Protein AF-A0A6I5C6Y5-F1 (afdb_monomer_lite)

Structure (mmCIF, N/CA/C/O backbone):
data_AF-A0A6I5C6Y5-F1
#
_entry.id   AF-A0A6I5C6Y5-F1
#
loop_
_atom_site.group_PDB
_atom_site.id
_atom_site.type_symbol
_atom_site.label_atom_id
_atom_site.label_alt_id
_atom_site.label_comp_id
_atom_site.label_asym_id
_atom_site.label_entity_id
_atom_site.label_seq_id
_atom_site.pdbx_PDB_ins_code
_atom_site.Cartn_x
_atom_site.Cartn_y
_atom_site.Cartn_z
_atom_site.occupancy
_atom_site.B_iso_or_equiv
_atom_site.auth_seq_id
_atom_site.auth_comp_id
_atom_site.auth_asym_id
_atom_site.auth_atom_id
_atom_site.pdbx_PDB_model_num
ATOM 1 N N . MET A 1 1 ? 11.193 -25.795 -17.685 1.00 38.66 1 MET A N 1
ATOM 2 C CA . MET A 1 1 ? 11.898 -24.500 -17.684 1.00 38.66 1 MET A CA 1
ATOM 3 C C . MET A 1 1 ? 10.925 -23.476 -17.144 1.00 38.66 1 MET A C 1
ATOM 5 O O . MET A 1 1 ? 10.088 -22.991 -17.892 1.00 38.66 1 MET A O 1
ATOM 9 N N . SER A 1 2 ? 10.918 -23.290 -15.827 1.00 42.31 2 SER A N 1
ATOM 10 C CA . SER A 1 2 ? 10.022 -22.336 -15.181 1.00 42.31 2 SER A CA 1
ATOM 11 C C . SER A 1 2 ? 10.560 -20.943 -15.466 1.00 42.31 2 SER A C 1
ATOM 13 O O . SER A 1 2 ? 11.542 -20.531 -14.859 1.00 42.31 2 SER A O 1
ATOM 15 N N . ASP A 1 3 ? 9.955 -20.250 -16.425 1.00 49.22 3 ASP A N 1
ATOM 16 C CA . ASP A 1 3 ? 10.080 -18.802 -16.521 1.00 49.22 3 ASP A CA 1
ATOM 17 C C . ASP A 1 3 ? 9.426 -18.238 -15.257 1.00 49.22 3 ASP A C 1
ATOM 19 O O . ASP A 1 3 ? 8.213 -18.023 -15.198 1.00 49.22 3 ASP A O 1
ATOM 23 N N . THR A 1 4 ? 10.211 -18.057 -14.198 1.00 53.19 4 THR A N 1
ATOM 24 C CA . THR A 1 4 ? 9.820 -17.247 -13.047 1.00 53.19 4 THR A CA 1
ATOM 25 C C . THR A 1 4 ? 9.770 -15.806 -13.551 1.00 53.19 4 THR A C 1
ATOM 27 O O . THR A 1 4 ? 10.718 -15.043 -13.393 1.00 53.19 4 THR A O 1
ATOM 30 N N . LYS A 1 5 ? 8.715 -15.457 -14.300 1.00 68.31 5 LYS A N 1
ATOM 31 C CA . LYS A 1 5 ? 8.543 -14.133 -14.901 1.00 68.31 5 LYS A CA 1
ATOM 32 C C . LYS A 1 5 ? 8.500 -13.115 -13.766 1.00 68.31 5 LYS A C 1
ATOM 34 O O . LYS A 1 5 ? 7.465 -12.965 -13.126 1.00 68.31 5 LYS A O 1
ATOM 39 N N . SER A 1 6 ? 9.612 -12.411 -13.530 1.00 74.94 6 SER A N 1
ATOM 40 C CA . SER A 1 6 ? 9.587 -11.219 -12.677 1.00 74.94 6 SER A CA 1
ATOM 41 C C . SER A 1 6 ? 8.501 -10.268 -13.198 1.00 74.94 6 SER A C 1
ATOM 43 O O . SER A 1 6 ? 8.303 -10.210 -14.420 1.00 74.94 6 SER A O 1
ATOM 45 N N . PRO A 1 7 ? 7.783 -9.574 -12.307 1.00 87.88 7 PRO A N 1
ATOM 46 C CA . PRO A 1 7 ? 6.610 -8.791 -12.676 1.00 87.88 7 PRO A CA 1
ATOM 47 C C . PRO A 1 7 ? 6.959 -7.639 -13.630 1.00 87.88 7 PRO A C 1
ATOM 49 O O . PRO A 1 7 ? 8.046 -7.066 -13.553 1.00 87.88 7 PRO A O 1
ATOM 52 N N . LEU A 1 8 ? 6.027 -7.303 -14.526 1.00 92.06 8 LEU A N 1
ATOM 53 C CA . LEU A 1 8 ? 6.041 -6.060 -15.308 1.00 92.06 8 LEU A CA 1
ATOM 54 C C . LEU A 1 8 ? 5.737 -4.851 -14.402 1.00 92.06 8 LEU A C 1
ATOM 56 O O . LEU A 1 8 ? 5.108 -5.036 -13.356 1.00 92.06 8 LEU A O 1
ATOM 60 N N . PRO A 1 9 ? 6.086 -3.611 -14.801 1.00 94.75 9 PRO A N 1
ATOM 61 C CA . PRO A 1 9 ? 5.812 -2.416 -13.997 1.00 94.75 9 PRO A CA 1
ATOM 62 C C . PRO A 1 9 ? 4.347 -2.282 -13.573 1.00 94.75 9 PRO A C 1
ATOM 64 O O . PRO A 1 9 ? 4.061 -1.942 -12.426 1.00 94.75 9 PRO A O 1
ATOM 67 N N . ARG A 1 10 ? 3.400 -2.623 -14.460 1.00 94.06 10 ARG A N 1
ATOM 68 C CA . ARG A 1 10 ? 1.971 -2.611 -14.118 1.00 94.06 10 ARG A CA 1
ATOM 69 C C . ARG A 1 10 ? 1.615 -3.604 -13.018 1.00 94.06 10 ARG A C 1
ATOM 71 O O . ARG A 1 10 ? 0.924 -3.234 -12.083 1.00 94.06 10 ARG A O 1
ATOM 78 N N . GLN A 1 11 ? 2.176 -4.808 -13.066 1.00 94.31 11 GLN A N 1
ATOM 79 C CA . GLN A 1 11 ? 1.956 -5.824 -12.034 1.00 94.31 11 GLN A CA 1
ATOM 80 C C . GLN A 1 11 ? 2.587 -5.427 -10.690 1.00 94.31 11 GLN A C 1
ATOM 82 O O . GLN A 1 11 ? 2.057 -5.778 -9.641 1.00 94.31 11 GLN A O 1
ATOM 87 N N . VAL A 1 12 ? 3.704 -4.687 -10.708 1.00 96.25 12 VAL A N 1
ATOM 88 C CA . VAL A 1 12 ? 4.284 -4.099 -9.488 1.00 96.25 12 VAL A CA 1
ATOM 89 C C . VAL A 1 12 ? 3.352 -3.037 -8.903 1.00 96.25 12 VAL A C 1
ATOM 91 O O . VAL A 1 12 ? 3.161 -3.007 -7.691 1.00 96.25 12 VAL A O 1
ATOM 94 N N . ALA A 1 13 ? 2.756 -2.191 -9.748 1.00 96.31 13 ALA A N 1
ATOM 95 C CA . ALA A 1 13 ? 1.807 -1.171 -9.313 1.00 96.31 13 ALA A CA 1
ATOM 96 C C . ALA A 1 13 ? 0.527 -1.781 -8.715 1.00 96.31 13 ALA A C 1
ATOM 98 O O . ALA A 1 13 ? 0.090 -1.338 -7.657 1.00 96.31 13 ALA A O 1
ATOM 99 N N . ASP A 1 14 ? -0.028 -2.817 -9.349 1.00 96.12 14 ASP A N 1
ATOM 100 C CA . ASP A 1 14 ? -1.211 -3.526 -8.845 1.00 96.12 14 ASP A CA 1
ATOM 101 C C . ASP A 1 14 ? -0.923 -4.149 -7.468 1.00 96.12 14 ASP A C 1
ATOM 103 O O . ASP A 1 14 ? -1.650 -3.9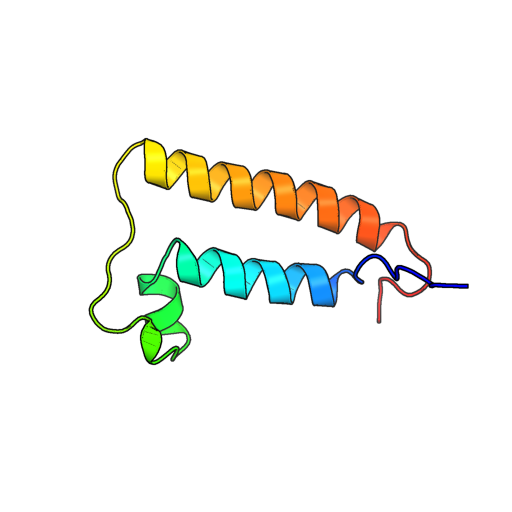04 -6.506 1.00 96.12 14 ASP A O 1
ATOM 107 N N . ALA A 1 15 ? 0.207 -4.858 -7.338 1.00 97.50 15 ALA A N 1
ATOM 108 C CA . ALA A 1 15 ? 0.629 -5.445 -6.066 1.00 97.50 15 ALA A CA 1
ATOM 109 C C . ALA A 1 15 ? 0.860 -4.384 -4.977 1.00 97.50 15 ALA A C 1
ATOM 111 O O . ALA A 1 15 ? 0.491 -4.592 -3.824 1.00 97.50 15 ALA A O 1
ATOM 112 N N . TYR A 1 16 ? 1.436 -3.232 -5.330 1.00 98.06 16 TYR A N 1
ATOM 113 C CA . TYR A 1 16 ? 1.620 -2.130 -4.388 1.00 98.06 16 TYR A CA 1
ATOM 114 C C . TYR A 1 16 ? 0.292 -1.610 -3.840 1.00 98.06 16 TYR A C 1
ATOM 116 O O . TYR A 1 16 ? 0.203 -1.350 -2.645 1.00 98.06 16 TYR A O 1
ATOM 124 N N . VAL A 1 17 ? -0.736 -1.463 -4.681 1.00 97.81 17 VAL A N 1
ATOM 125 C CA . VAL A 1 17 ? -2.053 -0.993 -4.230 1.00 97.81 17 VAL A CA 1
ATOM 126 C C . VAL A 1 17 ? -2.684 -2.001 -3.271 1.00 97.81 17 VAL A C 1
ATOM 128 O O . VAL A 1 17 ? -3.158 -1.598 -2.209 1.00 97.81 17 VAL A O 1
ATOM 131 N N . ASP A 1 18 ? -2.625 -3.296 -3.588 1.00 97.50 18 ASP A N 1
ATOM 132 C CA . ASP A 1 18 ? -3.132 -4.356 -2.708 1.00 97.50 18 ASP A CA 1
ATOM 133 C C . ASP A 1 18 ? -2.414 -4.361 -1.346 1.00 97.50 18 ASP A C 1
ATOM 135 O O . ASP A 1 18 ? -3.054 -4.377 -0.289 1.00 97.50 18 ASP A O 1
ATOM 139 N N . GLU A 1 19 ? -1.078 -4.301 -1.357 1.00 98.25 19 GLU A N 1
ATOM 140 C CA . GLU A 1 19 ? -0.253 -4.257 -0.144 1.00 98.25 19 GLU A CA 1
ATOM 141 C C . GLU A 1 19 ? -0.483 -2.953 0.651 1.00 98.25 19 GLU A C 1
ATOM 143 O O . GLU A 1 19 ? -0.569 -2.979 1.882 1.00 98.25 19 GLU A O 1
ATOM 148 N N . LEU A 1 20 ? -0.656 -1.814 -0.030 1.00 98.25 20 LEU A N 1
ATOM 149 C CA . LEU A 1 20 ? -0.937 -0.522 0.599 1.00 98.25 20 LEU A CA 1
ATOM 150 C C . LEU A 1 20 ? -2.296 -0.526 1.294 1.00 98.25 20 LEU A C 1
ATOM 152 O O . LEU A 1 20 ? -2.386 -0.051 2.419 1.00 98.25 20 LEU A O 1
ATOM 156 N N . ILE A 1 21 ? -3.340 -1.079 0.674 1.00 98.25 21 ILE A N 1
ATOM 157 C CA . ILE A 1 21 ? -4.683 -1.164 1.270 1.00 98.25 21 ILE A CA 1
ATOM 158 C C . ILE A 1 21 ? -4.671 -1.986 2.566 1.00 98.25 21 ILE A C 1
ATOM 160 O O . ILE A 1 21 ? -5.443 -1.703 3.486 1.00 98.25 21 ILE A O 1
ATOM 164 N N . ALA A 1 22 ? -3.796 -2.991 2.659 1.00 97.56 22 ALA A N 1
ATOM 165 C CA . ALA A 1 22 ? -3.634 -3.776 3.876 1.00 97.56 22 ALA A CA 1
ATOM 166 C C . ALA A 1 22 ? -3.028 -2.955 5.032 1.00 97.56 22 ALA A C 1
ATOM 168 O O . ALA A 1 22 ? -3.418 -3.160 6.183 1.00 97.56 22 ALA A O 1
ATOM 169 N N . LEU A 1 23 ? -2.113 -2.023 4.734 1.00 98.31 23 LEU A N 1
ATOM 170 C CA . LEU A 1 23 ? -1.494 -1.124 5.720 1.00 98.31 23 LEU A CA 1
ATOM 171 C C . LEU A 1 23 ? -2.341 0.124 6.010 1.00 98.31 23 LEU A C 1
ATOM 173 O O . LEU A 1 23 ? -2.381 0.593 7.148 1.00 98.31 23 LEU A O 1
ATOM 177 N N . ASP A 1 24 ? -3.038 0.635 4.997 1.00 97.88 24 ASP A N 1
ATOM 178 C CA . ASP A 1 24 ? -3.930 1.786 5.066 1.00 97.88 24 ASP A CA 1
ATOM 179 C C . ASP A 1 24 ? -5.360 1.440 4.598 1.00 97.88 24 ASP A C 1
ATOM 181 O O . ASP A 1 24 ? -5.765 1.720 3.460 1.00 97.88 24 ASP A O 1
ATOM 185 N N . PRO A 1 25 ? -6.187 0.876 5.499 1.00 98.06 25 PRO A N 1
ATOM 186 C CA . PRO A 1 25 ? -7.579 0.564 5.195 1.00 98.06 25 PRO A CA 1
ATOM 187 C C . PRO A 1 25 ? -8.444 1.798 4.889 1.00 98.06 25 PRO A C 1
ATOM 189 O O . PRO A 1 25 ? -9.519 1.667 4.296 1.00 98.06 25 PRO A O 1
ATOM 192 N N . ILE A 1 26 ? -8.009 3.007 5.259 1.00 97.69 26 ILE A N 1
ATOM 193 C CA . ILE A 1 26 ? -8.739 4.229 4.904 1.00 97.69 26 ILE A CA 1
ATOM 194 C C . ILE A 1 26 ? -8.670 4.434 3.388 1.00 97.69 26 ILE A C 1
ATOM 196 O O . ILE A 1 26 ? -9.709 4.634 2.757 1.00 97.69 26 ILE A O 1
ATOM 200 N N . THR A 1 27 ? -7.488 4.283 2.786 1.00 97.25 27 THR A N 1
ATOM 201 C CA . THR A 1 27 ? -7.334 4.287 1.323 1.00 97.25 27 THR A CA 1
ATOM 202 C C . THR A 1 27 ? -8.192 3.204 0.667 1.00 97.25 27 THR A C 1
ATOM 204 O O . THR A 1 27 ? -8.922 3.495 -0.280 1.00 97.25 27 THR A O 1
ATOM 207 N N . GLY A 1 28 ? -8.214 1.984 1.217 1.00 97.50 28 GLY A N 1
ATOM 208 C CA . GLY A 1 28 ? -9.104 0.920 0.732 1.00 97.50 28 GLY A CA 1
ATOM 209 C C . GLY A 1 28 ? -10.584 1.310 0.748 1.00 97.50 28 GLY A C 1
ATOM 210 O O . GLY A 1 28 ? -11.302 1.056 -0.217 1.00 97.50 28 GLY A O 1
ATOM 211 N N . THR A 1 29 ? -11.033 2.005 1.794 1.00 97.62 29 THR A N 1
ATOM 212 C CA . THR A 1 29 ? -12.406 2.524 1.878 1.00 97.62 29 THR A CA 1
ATOM 213 C C . THR A 1 29 ? -12.692 3.543 0.771 1.00 97.62 29 THR A C 1
ATOM 215 O O . THR A 1 29 ? -13.730 3.447 0.117 1.00 97.62 29 THR A O 1
ATOM 218 N N . TYR A 1 30 ? -11.772 4.479 0.506 1.00 96.94 30 TYR A N 1
ATOM 219 C CA . TYR A 1 30 ? -11.913 5.447 -0.592 1.00 96.94 30 TYR A CA 1
ATOM 220 C C . TYR A 1 30 ? -11.923 4.788 -1.978 1.00 96.94 30 TYR A C 1
ATOM 222 O O . TYR A 1 30 ? -12.602 5.276 -2.879 1.00 96.94 30 TYR A O 1
ATOM 230 N N . LEU A 1 31 ? -11.215 3.668 -2.141 1.00 97.06 31 LEU A N 1
ATOM 231 C CA . LEU A 1 31 ? -11.178 2.879 -3.376 1.00 97.06 31 LEU A CA 1
ATOM 232 C C . LEU A 1 31 ? -12.360 1.901 -3.519 1.00 97.06 31 LEU A C 1
ATOM 234 O O . LEU A 1 31 ? -12.475 1.228 -4.540 1.00 97.06 31 LEU A O 1
ATOM 238 N N . GLY A 1 32 ? -13.254 1.827 -2.528 1.00 97.12 32 GLY A N 1
ATOM 239 C CA . GLY A 1 32 ? -14.434 0.958 -2.565 1.00 97.12 32 GLY A CA 1
ATOM 240 C C . GLY A 1 32 ? -14.181 -0.494 -2.145 1.00 97.12 32 GLY A C 1
ATOM 241 O O . GLY A 1 32 ? -15.025 -1.354 -2.398 1.00 97.12 32 GLY A O 1
ATOM 242 N N . VAL A 1 33 ? -13.058 -0.785 -1.483 1.00 97.31 33 VAL A N 1
ATOM 243 C CA . VAL A 1 33 ? -12.752 -2.114 -0.933 1.00 97.31 33 VAL A CA 1
ATOM 244 C C . VAL A 1 33 ? -13.597 -2.361 0.311 1.00 97.31 33 VAL A C 1
ATOM 246 O O . VAL A 1 33 ? -13.406 -1.749 1.366 1.00 97.31 33 VAL A O 1
ATOM 249 N N . LYS A 1 34 ? -14.559 -3.279 0.192 1.00 96.62 34 LYS A N 1
ATOM 250 C CA . LYS A 1 34 ? -15.546 -3.569 1.240 1.00 96.62 34 LYS A CA 1
ATOM 251 C C . LYS A 1 34 ? -14.884 -4.050 2.532 1.00 96.62 34 LYS A C 1
ATOM 253 O O . LYS A 1 34 ? -15.312 -3.676 3.621 1.00 96.62 34 LYS A O 1
ATOM 258 N N . GLU A 1 35 ? -13.839 -4.859 2.410 1.00 95.75 35 GLU A N 1
ATOM 259 C CA . GLU A 1 35 ? -13.089 -5.471 3.507 1.00 95.75 35 GLU A CA 1
ATOM 260 C C . GLU A 1 35 ? -12.334 -4.443 4.358 1.00 95.75 35 GLU A C 1
ATOM 262 O O . GLU A 1 35 ? -11.913 -4.766 5.473 1.00 95.75 35 GLU A O 1
ATOM 267 N N . SER A 1 36 ? -12.155 -3.223 3.850 1.00 96.75 36 SER A N 1
ATOM 268 C CA . SER A 1 36 ? -11.474 -2.129 4.543 1.00 96.75 36 SER A CA 1
ATOM 269 C C . SER A 1 36 ? -12.412 -1.297 5.421 1.00 96.75 36 SER A C 1
ATOM 271 O O . SER A 1 36 ? -11.949 -0.573 6.302 1.00 96.75 36 SER A O 1
ATOM 273 N N . SER A 1 37 ? -13.729 -1.430 5.237 1.00 96.44 37 SER A N 1
ATOM 274 C CA . SER A 1 37 ? -14.723 -0.677 6.003 1.00 96.44 37 SER A CA 1
ATOM 275 C C . SER A 1 37 ? -14.614 -0.958 7.506 1.00 96.44 37 SER A C 1
ATOM 277 O O . SER A 1 37 ? -14.560 -2.109 7.941 1.00 96.44 37 SER A O 1
ATOM 279 N N . GLY A 1 38 ? -14.586 0.107 8.312 1.00 96.56 38 GLY A N 1
ATOM 280 C CA . GLY A 1 38 ? -14.515 0.017 9.774 1.00 96.56 38 GLY A CA 1
ATOM 281 C C . GLY A 1 38 ? -13.132 -0.324 10.338 1.00 96.56 38 GLY A C 1
ATOM 282 O O . GLY A 1 38 ? -13.014 -0.526 11.545 1.00 96.56 38 GLY A O 1
ATOM 283 N N . LYS A 1 39 ? -12.090 -0.380 9.500 1.00 97.50 39 LYS A N 1
ATOM 284 C CA . LYS A 1 39 ? -10.698 -0.561 9.930 1.00 97.50 39 LYS A CA 1
ATOM 285 C C . LYS A 1 39 ? -9.948 0.769 9.928 1.00 97.50 39 LYS A C 1
ATOM 287 O O . LYS A 1 39 ? -10.296 1.691 9.194 1.00 97.50 39 LYS A O 1
ATOM 292 N N . LEU A 1 40 ? -8.903 0.846 10.745 1.00 97.88 40 LEU A N 1
ATOM 293 C CA . LEU A 1 40 ? -7.991 1.985 10.818 1.00 97.88 40 LEU A CA 1
ATOM 294 C C . LEU A 1 40 ? -6.548 1.508 10.617 1.00 97.88 40 LEU A C 1
ATOM 296 O O . LEU A 1 40 ? -6.248 0.364 10.973 1.00 97.88 40 LEU A O 1
ATOM 300 N N . PRO A 1 41 ? -5.670 2.358 10.059 1.00 97.94 41 PRO A N 1
ATOM 301 C CA . PRO A 1 41 ? -4.245 2.071 9.980 1.00 97.94 41 PRO A CA 1
ATOM 302 C C . PRO A 1 41 ? -3.605 2.051 11.372 1.00 97.94 41 PRO A C 1
ATOM 304 O O . PRO A 1 41 ? -4.116 2.646 12.326 1.00 97.94 41 PRO A O 1
ATOM 307 N N . ASP A 1 42 ? -2.438 1.418 11.469 1.00 98.25 42 ASP A N 1
ATOM 308 C CA . ASP A 1 42 ? -1.560 1.592 12.623 1.00 98.25 42 ASP A CA 1
ATOM 309 C C . ASP A 1 42 ? -0.888 2.974 12.556 1.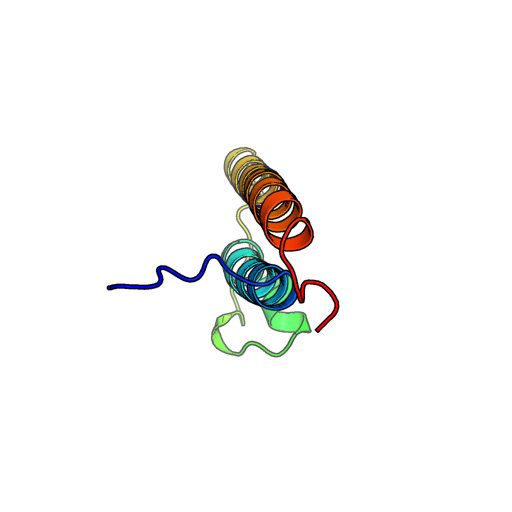00 98.25 42 ASP A C 1
ATOM 311 O O . ASP A 1 42 ? -0.040 3.239 11.705 1.00 98.25 42 ASP A O 1
ATOM 315 N N . THR A 1 43 ? -1.271 3.875 13.461 1.00 97.38 43 THR A N 1
ATOM 316 C CA . THR A 1 43 ? -0.722 5.238 13.539 1.00 97.38 43 THR A CA 1
ATOM 317 C C . THR A 1 43 ? 0.513 5.346 14.438 1.00 97.38 43 THR A C 1
ATOM 319 O O . THR A 1 43 ? 0.964 6.453 14.733 1.00 97.38 43 THR A O 1
ATOM 322 N N . SER A 1 44 ? 1.045 4.225 14.928 1.00 98.44 44 SER A N 1
ATOM 323 C CA . SER A 1 44 ? 2.291 4.186 15.691 1.00 98.44 44 SER A CA 1
ATOM 324 C C . SER A 1 44 ? 3.521 4.352 14.780 1.00 98.44 44 SER A C 1
ATOM 326 O O . SER A 1 44 ? 3.418 4.253 13.553 1.00 98.44 44 SER A O 1
ATOM 328 N N . PRO A 1 45 ? 4.725 4.552 15.350 1.00 98.62 45 PRO A N 1
ATOM 329 C CA . PRO A 1 45 ? 5.962 4.538 14.571 1.00 98.62 45 PRO A CA 1
ATOM 330 C C . PRO A 1 45 ? 6.186 3.238 13.783 1.00 98.62 45 PRO A C 1
ATOM 332 O O . PRO A 1 45 ? 6.749 3.285 12.694 1.00 98.62 45 PRO A O 1
ATOM 335 N N . ALA A 1 46 ? 5.729 2.089 14.294 1.00 98.50 46 ALA A N 1
ATOM 336 C CA . ALA A 1 46 ? 5.872 0.809 13.599 1.00 98.50 46 ALA A CA 1
ATOM 337 C C . ALA A 1 46 ? 5.011 0.750 12.327 1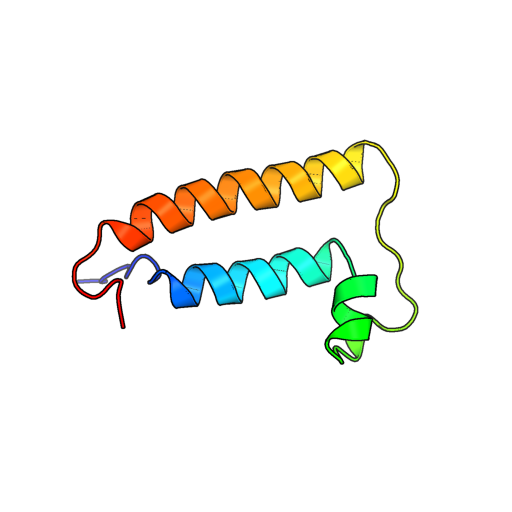.00 98.50 46 ALA A C 1
ATOM 339 O O . ALA A 1 46 ? 5.477 0.271 11.295 1.00 98.50 46 ALA A O 1
ATOM 340 N N . GLY A 1 47 ? 3.795 1.304 12.373 1.00 98.25 47 GLY A N 1
ATOM 341 C CA . GLY A 1 47 ? 2.940 1.443 11.194 1.00 98.25 47 GLY A CA 1
ATOM 342 C C . GLY A 1 47 ? 3.561 2.340 10.122 1.00 98.25 47 GLY A C 1
ATOM 343 O O . GLY A 1 47 ? 3.563 1.989 8.944 1.00 98.25 47 GLY A O 1
ATOM 344 N N . GLN A 1 48 ? 4.178 3.457 10.526 1.00 98.19 48 GLN A N 1
ATOM 345 C CA . GLN A 1 48 ? 4.903 4.332 9.594 1.00 98.19 48 GLN A CA 1
ATOM 346 C C . GLN A 1 48 ? 6.116 3.635 8.965 1.00 98.19 48 GLN A C 1
ATOM 348 O O . GLN A 1 48 ? 6.343 3.764 7.762 1.00 98.19 48 GLN A O 1
ATOM 353 N N . GLU A 1 49 ? 6.864 2.854 9.749 1.00 98.69 49 GLU A N 1
ATOM 354 C CA . GLU A 1 49 ? 7.984 2.064 9.231 1.00 98.69 49 GLU A CA 1
ATOM 355 C C . GLU A 1 49 ? 7.512 1.011 8.218 1.00 98.69 49 GLU A C 1
ATOM 357 O O . GLU A 1 49 ? 8.143 0.840 7.178 1.00 98.69 49 GLU A O 1
ATOM 362 N N . ALA A 1 50 ? 6.372 0.357 8.465 1.00 98.69 50 ALA A N 1
ATOM 363 C CA . ALA A 1 50 ? 5.804 -0.619 7.536 1.00 98.69 50 ALA A CA 1
ATOM 364 C C . ALA A 1 50 ? 5.439 0.010 6.181 1.00 98.69 50 ALA A C 1
ATOM 366 O O . ALA A 1 50 ? 5.753 -0.554 5.132 1.00 98.69 50 ALA A O 1
ATOM 367 N N . VAL A 1 51 ? 4.835 1.203 6.184 1.00 98.31 51 VAL A N 1
ATOM 368 C CA . VAL A 1 51 ? 4.525 1.943 4.948 1.00 98.31 51 VAL A CA 1
ATOM 369 C C . VAL A 1 51 ? 5.808 2.369 4.226 1.00 98.31 51 VAL A C 1
ATOM 371 O O . VAL A 1 51 ? 5.905 2.244 3.003 1.00 98.31 51 VAL A O 1
ATOM 374 N N . ALA A 1 52 ? 6.814 2.837 4.968 1.00 98.56 52 ALA A N 1
ATOM 375 C CA . ALA A 1 52 ? 8.101 3.219 4.395 1.00 98.56 52 ALA A CA 1
ATOM 376 C C . ALA A 1 52 ? 8.830 2.018 3.767 1.00 98.56 52 ALA A C 1
ATOM 378 O O . ALA A 1 52 ? 9.401 2.141 2.681 1.00 98.56 52 ALA A O 1
ATOM 379 N N . GLU A 1 53 ? 8.783 0.852 4.410 1.00 98.81 53 GLU A N 1
ATOM 380 C CA . GLU A 1 53 ? 9.371 -0.378 3.886 1.00 98.81 53 GLU A CA 1
ATOM 381 C C . GLU A 1 53 ? 8.650 -0.872 2.631 1.00 98.81 53 GLU A C 1
ATOM 383 O O . GLU A 1 53 ? 9.308 -1.217 1.646 1.00 98.81 53 GLU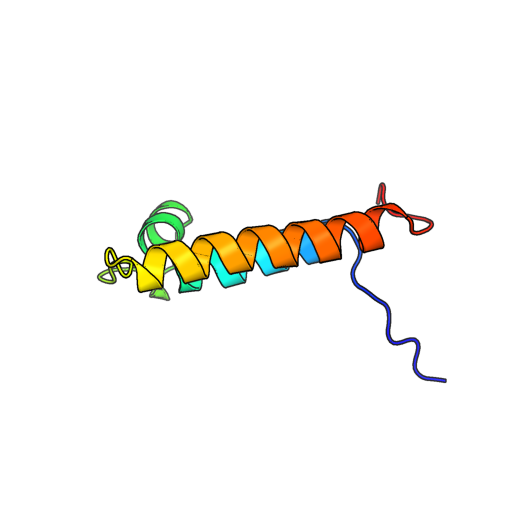 A O 1
ATOM 388 N N . LEU A 1 54 ? 7.313 -0.814 2.613 1.00 98.69 54 LEU A N 1
ATOM 389 C CA . LEU A 1 54 ? 6.526 -1.105 1.416 1.00 98.69 54 LEU A CA 1
ATOM 390 C C . LEU A 1 54 ? 6.949 -0.204 0.248 1.00 98.69 54 LEU A C 1
ATOM 392 O O . LEU A 1 54 ? 7.179 -0.693 -0.861 1.00 98.69 54 LEU A O 1
ATOM 396 N N . ALA A 1 55 ? 7.102 1.101 0.487 1.00 98.50 55 ALA A N 1
ATOM 397 C CA . ALA A 1 55 ? 7.538 2.043 -0.539 1.00 98.50 55 ALA A CA 1
ATOM 398 C C . ALA A 1 55 ? 8.946 1.707 -1.064 1.00 98.50 55 ALA A C 1
ATOM 400 O O . ALA A 1 55 ? 9.145 1.617 -2.277 1.00 98.50 55 ALA A O 1
ATOM 401 N N . ARG A 1 56 ? 9.919 1.458 -0.174 1.00 98.69 56 ARG A N 1
ATOM 402 C CA . ARG A 1 56 ? 11.297 1.088 -0.557 1.00 98.69 56 ARG A CA 1
ATOM 403 C C . ARG A 1 56 ? 11.338 -0.202 -1.371 1.00 98.69 56 ARG A C 1
ATOM 405 O O . ARG A 1 56 ? 11.961 -0.238 -2.434 1.00 98.69 56 ARG A O 1
ATOM 412 N N . THR A 1 57 ? 10.648 -1.238 -0.903 1.00 98.25 57 THR A N 1
ATOM 413 C CA . THR A 1 57 ? 10.583 -2.533 -1.586 1.00 98.25 57 THR A CA 1
ATOM 414 C C . THR A 1 57 ? 9.904 -2.405 -2.951 1.00 98.25 57 THR A C 1
ATOM 416 O O . THR A 1 57 ? 10.395 -2.955 -3.938 1.00 98.25 57 THR A O 1
ATOM 419 N N . THR A 1 58 ? 8.819 -1.635 -3.046 1.00 98.19 58 THR A N 1
ATOM 420 C CA . THR A 1 58 ? 8.112 -1.389 -4.312 1.00 98.19 58 THR A CA 1
ATOM 421 C C . THR A 1 58 ? 8.997 -0.665 -5.316 1.00 98.19 58 THR A C 1
ATOM 423 O O . THR A 1 58 ? 9.077 -1.093 -6.463 1.00 98.19 58 THR A O 1
ATOM 426 N N . LEU A 1 59 ? 9.722 0.375 -4.897 1.00 98.25 59 LEU A N 1
ATOM 427 C CA . LEU A 1 59 ? 10.650 1.096 -5.771 1.00 98.25 59 LEU A CA 1
ATOM 428 C C . LEU A 1 59 ? 11.787 0.197 -6.269 1.00 98.25 59 LEU A C 1
ATOM 430 O O . LEU A 1 59 ? 12.142 0.258 -7.444 1.00 98.25 59 LEU A O 1
ATOM 434 N N . ALA A 1 60 ? 12.325 -0.679 -5.415 1.00 97.38 60 ALA A N 1
ATOM 435 C CA . ALA A 1 60 ? 13.335 -1.652 -5.830 1.00 97.38 60 ALA A CA 1
ATOM 436 C C . ALA A 1 60 ? 12.786 -2.641 -6.876 1.00 97.38 60 ALA A C 1
ATOM 438 O O . ALA A 1 60 ? 13.449 -2.910 -7.881 1.00 97.38 60 ALA A O 1
ATOM 439 N N . ARG A 1 61 ? 11.559 -3.146 -6.673 1.00 95.44 61 ARG A N 1
ATOM 440 C CA . ARG A 1 61 ? 10.863 -4.022 -7.633 1.00 95.44 61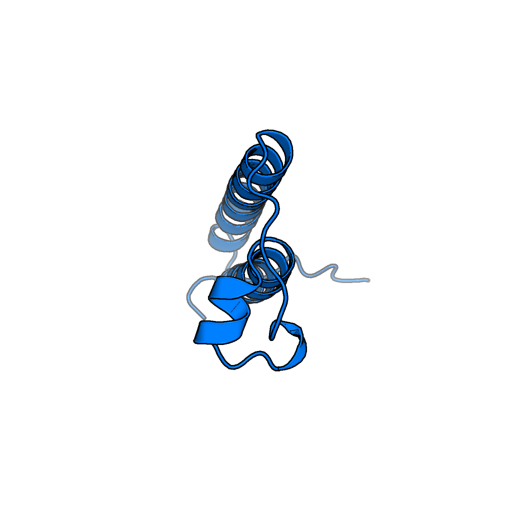 ARG A CA 1
ATOM 441 C C . ARG A 1 61 ? 10.563 -3.298 -8.947 1.00 95.44 61 ARG A C 1
ATOM 443 O O . ARG A 1 61 ? 10.771 -3.871 -10.012 1.00 95.44 61 ARG A O 1
ATOM 450 N N . LEU A 1 62 ? 10.106 -2.049 -8.876 1.00 95.88 62 LEU A N 1
ATOM 451 C CA . LEU A 1 62 ? 9.767 -1.235 -10.039 1.00 95.88 62 LEU A CA 1
ATOM 452 C C . LEU A 1 62 ? 11.008 -0.933 -10.879 1.00 95.88 62 LEU A C 1
ATOM 454 O O . LEU A 1 62 ? 10.987 -1.162 -12.083 1.00 95.88 62 LEU A O 1
ATOM 458 N N . ALA A 1 63 ? 12.111 -0.536 -10.241 1.00 95.56 63 ALA A N 1
ATOM 459 C CA . ALA A 1 63 ? 13.371 -0.289 -10.932 1.00 95.56 63 ALA A CA 1
ATOM 460 C C . ALA A 1 63 ? 13.856 -1.530 -11.700 1.00 95.56 63 ALA A C 1
ATOM 462 O O . ALA A 1 63 ? 14.419 -1.407 -12.786 1.00 95.56 63 ALA A O 1
ATOM 463 N N . GLU A 1 64 ? 13.655 -2.732 -11.153 1.00 93.25 64 GLU A N 1
ATOM 464 C CA . GLU A 1 64 ? 13.948 -3.982 -11.863 1.00 93.25 64 GLU A CA 1
ATOM 465 C C . GLU A 1 64 ? 12.976 -4.247 -13.014 1.00 93.25 64 GLU A C 1
ATOM 467 O O . GLU A 1 64 ? 13.404 -4.619 -14.107 1.00 93.25 64 GLU A O 1
ATOM 472 N N . ALA A 1 65 ? 11.682 -4.022 -12.799 1.00 92.75 65 ALA A N 1
ATOM 473 C CA . ALA A 1 65 ? 10.661 -4.228 -13.816 1.00 92.75 65 ALA A CA 1
ATOM 474 C C . ALA A 1 65 ? 10.837 -3.296 -15.030 1.00 92.75 65 ALA A C 1
ATOM 476 O O . ALA A 1 65 ? 10.685 -3.741 -16.166 1.00 92.75 65 ALA A O 1
ATOM 477 N N . GLU A 1 66 ? 11.211 -2.033 -14.810 1.00 92.88 66 GLU A N 1
ATOM 478 C CA . GLU A 1 66 ? 11.431 -1.024 -15.859 1.00 92.88 66 GLU A CA 1
ATOM 479 C C . GLU A 1 66 ? 12.618 -1.345 -16.774 1.00 92.88 66 GLU A C 1
ATOM 481 O O . GLU A 1 66 ? 12.637 -0.949 -17.936 1.00 92.88 66 GLU A O 1
ATOM 486 N N . ARG A 1 67 ? 13.606 -2.111 -16.296 1.00 91.25 67 ARG A N 1
ATOM 487 C CA . ARG A 1 67 ? 14.755 -2.531 -17.117 1.00 91.25 67 ARG A CA 1
ATOM 488 C C . ARG A 1 67 ? 14.406 -3.610 -18.143 1.00 91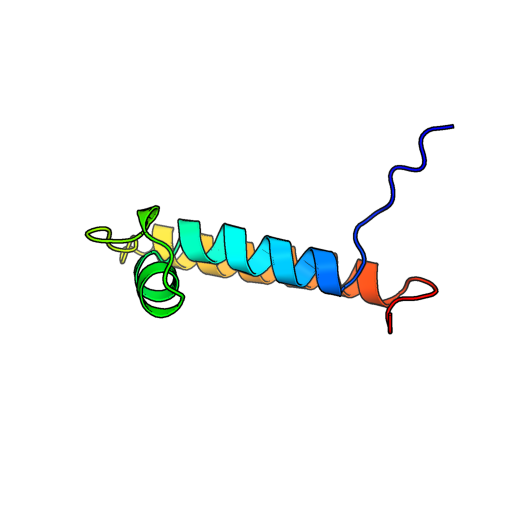.25 67 ARG A C 1
ATOM 490 O O . ARG A 1 67 ? 15.261 -3.990 -18.946 1.00 91.25 67 ARG A O 1
ATOM 497 N N . ARG A 1 68 ? 13.187 -4.151 -18.111 1.00 82.19 68 ARG A N 1
ATOM 498 C CA . ARG A 1 68 ? 12.803 -5.289 -18.944 1.00 82.19 68 ARG A CA 1
ATOM 499 C C . ARG A 1 68 ? 12.286 -4.870 -20.322 1.00 82.19 68 ARG A C 1
ATOM 501 O O . ARG A 1 68 ? 11.566 -3.883 -20.448 1.00 82.19 68 ARG A O 1
ATOM 508 N N . PRO A 1 69 ? 12.531 -5.696 -21.354 1.00 81.31 69 PRO A N 1
ATOM 509 C CA . PRO A 1 69 ? 11.817 -5.576 -22.619 1.00 81.31 69 PRO A CA 1
ATOM 510 C C . PRO A 1 69 ? 10.299 -5.681 -22.400 1.00 81.31 69 PRO A C 1
ATOM 512 O O . PRO A 1 69 ? 9.836 -6.625 -21.756 1.00 81.31 69 PRO A O 1
ATOM 515 N N . GLY A 1 70 ? 9.537 -4.729 -22.947 1.00 80.00 70 GLY A N 1
ATOM 516 C CA . GLY A 1 70 ? 8.078 -4.669 -22.794 1.00 80.00 70 GLY A CA 1
ATOM 517 C C . GLY A 1 70 ? 7.588 -3.963 -21.526 1.00 80.00 70 GLY A C 1
ATOM 518 O O . GLY A 1 70 ? 6.420 -4.108 -21.185 1.00 80.00 70 GLY A O 1
ATOM 519 N N . ALA A 1 71 ? 8.448 -3.211 -20.830 1.00 80.44 71 ALA A N 1
ATOM 520 C CA . ALA A 1 71 ? 8.069 -2.419 -19.656 1.00 80.44 71 ALA A CA 1
ATOM 521 C C . ALA A 1 71 ? 6.973 -1.366 -19.934 1.00 80.44 71 ALA A C 1
ATOM 523 O O . ALA A 1 71 ? 6.222 -1.021 -19.025 1.00 80.44 71 ALA A O 1
ATOM 524 N N . ASP A 1 72 ? 6.857 -0.902 -21.181 1.00 76.69 72 ASP A N 1
ATOM 525 C CA . ASP A 1 72 ? 5.873 0.105 -21.603 1.00 76.69 72 ASP A CA 1
ATOM 526 C C . ASP A 1 72 ? 4.463 -0.466 -21.871 1.00 76.69 72 ASP A C 1
ATOM 528 O O . ASP A 1 72 ? 3.564 0.283 -22.257 1.00 76.69 72 ASP A O 1
ATOM 532 N N . SER A 1 73 ? 4.276 -1.787 -21.752 1.00 62.81 73 SER A N 1
ATOM 533 C CA . SER A 1 73 ? 3.034 -2.504 -22.103 1.00 62.81 73 SER A CA 1
ATOM 534 C C . SER A 1 73 ? 2.186 -2.891 -20.895 1.00 62.81 73 SER A C 1
ATOM 536 O O . SER A 1 73 ? 2.754 -3.282 -19.850 1.00 62.81 73 SER A O 1
#

Foldseek 3Di:
DDCPPQDALVVLVVVLLVQVCVQALVVVVVVVNPVSPPDGHDPDPVSVVSNVVSVVVSVVSNVVNCVDDPSVD

pLDDT: mean 91.76, std 13.24, range [38.66, 98.81]

Radius of gyration: 14.66 Å; chains: 1; bounding box: 30×30×38 Å

Secondary structure (DSSP, 8-state):
-----PPPHHHHHHHHHHHHHHH-HHHHHHTT-GGGTT-----SHHHHHHHHHHHHHHHHHHHHHHTSTTTT-

Sequence (73 aa):
MSDTKSPLPRQVADAYVDELIALDPITGTYLGVKESSGKLPDTSPAGQEAVAELARTTLARLAEAERRPGADS